Protein AF-A0A4U8S5H2-F1 (afdb_monomer_lite)

Radius of gyration: 23.51 Å; chains: 1; bounding box: 80×43×25 Å

Structure (mmCIF, N/CA/C/O backbone):
data_AF-A0A4U8S5H2-F1
#
_entry.id   AF-A0A4U8S5H2-F1
#
loop_
_atom_site.group_PDB
_atom_site.id
_atom_site.type_symbol
_atom_site.label_atom_id
_atom_site.label_alt_id
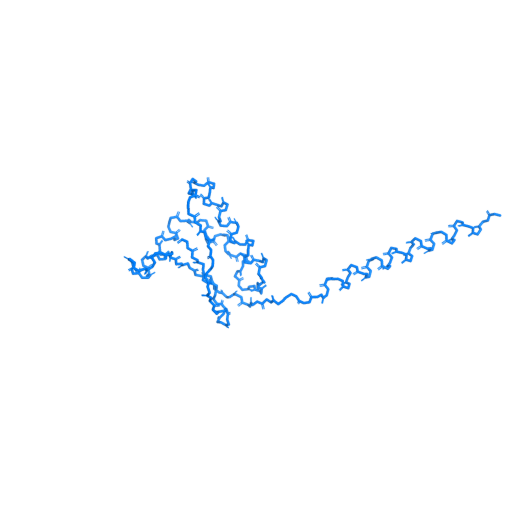_atom_site.label_comp_id
_atom_site.label_asym_id
_atom_site.label_entity_id
_atom_site.label_seq_id
_atom_site.pdbx_PDB_ins_code
_atom_site.Cartn_x
_atom_site.Cartn_y
_atom_site.Cartn_z
_atom_site.occupancy
_atom_site.B_iso_or_equiv
_atom_site.auth_seq_id
_atom_site.auth_comp_id
_atom_site.auth_asym_id
_atom_site.auth_atom_id
_atom_site.pdbx_PDB_model_num
ATOM 1 N N . MET A 1 1 ? -60.963 -24.762 -4.996 1.00 47.50 1 MET A N 1
ATOM 2 C CA . MET A 1 1 ? -60.028 -23.610 -4.959 1.00 47.50 1 MET A CA 1
ATOM 3 C C . MET A 1 1 ? -58.825 -23.954 -4.066 1.00 47.50 1 MET A C 1
ATOM 5 O O . MET A 1 1 ? -58.747 -23.471 -2.955 1.00 47.50 1 MET A O 1
ATOM 9 N N . PHE A 1 2 ? -57.905 -24.825 -4.501 1.00 50.78 2 PHE A N 1
ATOM 10 C CA . PHE A 1 2 ? -56.695 -25.163 -3.711 1.00 50.78 2 PHE A CA 1
ATOM 11 C C . PHE A 1 2 ? -55.391 -25.178 -4.537 1.00 50.78 2 PHE A C 1
ATOM 13 O O . PHE A 1 2 ? -54.307 -25.188 -3.971 1.00 50.78 2 PHE A O 1
ATOM 20 N N . TYR A 1 3 ? -55.469 -25.082 -5.871 1.00 52.12 3 TYR A N 1
ATOM 21 C CA . TYR A 1 3 ? -54.299 -25.185 -6.758 1.00 52.12 3 TYR A CA 1
ATOM 22 C C . TYR A 1 3 ? -53.532 -23.866 -6.986 1.00 52.12 3 TYR A C 1
ATOM 24 O O . TYR A 1 3 ? -52.331 -23.893 -7.235 1.00 52.12 3 TYR A O 1
ATOM 32 N N . LYS A 1 4 ? -54.173 -22.693 -6.846 1.00 54.91 4 LYS A N 1
ATOM 33 C CA . LYS A 1 4 ? -53.530 -21.389 -7.132 1.00 54.91 4 LYS A CA 1
ATOM 34 C C . LYS A 1 4 ? -52.443 -20.984 -6.124 1.00 54.91 4 LYS A C 1
ATOM 36 O O . LYS A 1 4 ? -51.480 -20.331 -6.508 1.00 54.91 4 LYS A O 1
ATOM 41 N N . GLY A 1 5 ? -52.580 -21.370 -4.852 1.00 54.03 5 GLY A N 1
ATOM 42 C CA . GLY A 1 5 ? -51.589 -21.053 -3.812 1.00 54.03 5 GLY A CA 1
ATOM 43 C C . GLY A 1 5 ? -50.310 -21.891 -3.916 1.00 54.03 5 GLY A C 1
ATOM 44 O O . GLY A 1 5 ? -49.219 -21.394 -3.650 1.00 54.03 5 GLY A O 1
ATOM 45 N N . PHE A 1 6 ? -50.435 -23.141 -4.371 1.00 55.41 6 PHE A N 1
ATOM 46 C CA . PHE A 1 6 ? -49.314 -24.071 -4.512 1.00 55.41 6 PHE A CA 1
ATOM 47 C C . PHE A 1 6 ? -48.398 -23.703 -5.692 1.00 55.41 6 PHE A C 1
ATOM 49 O O . PHE A 1 6 ? -47.178 -23.677 -5.542 1.00 55.41 6 PHE A O 1
ATOM 56 N N . GLU A 1 7 ? -48.966 -23.305 -6.836 1.00 59.81 7 GLU A N 1
ATOM 57 C CA . GLU A 1 7 ? -48.168 -22.838 -7.981 1.00 59.81 7 GLU A CA 1
ATOM 58 C C . GLU A 1 7 ? -47.396 -21.547 -7.693 1.00 59.81 7 GLU A C 1
ATOM 60 O O . GLU A 1 7 ? -46.264 -21.378 -8.150 1.00 59.81 7 GLU A O 1
ATOM 65 N N . HIS A 1 8 ? -47.989 -20.635 -6.920 1.00 62.69 8 HIS A N 1
ATOM 66 C CA . HIS A 1 8 ? -47.335 -19.383 -6.553 1.00 62.69 8 HIS A CA 1
ATOM 67 C C . HIS A 1 8 ? -46.121 -19.636 -5.648 1.00 62.69 8 HIS A C 1
ATOM 69 O O . HIS A 1 8 ? -45.072 -19.017 -5.825 1.00 62.69 8 HIS A O 1
ATOM 75 N N . PHE A 1 9 ? -46.232 -20.591 -4.721 1.00 61.81 9 PHE A N 1
ATOM 76 C CA . PHE A 1 9 ? -45.131 -20.978 -3.842 1.00 61.81 9 PHE A CA 1
ATOM 77 C C . PHE A 1 9 ? -43.974 -21.628 -4.620 1.00 61.81 9 PHE A C 1
ATOM 79 O O . PHE A 1 9 ? -42.808 -21.316 -4.375 1.00 61.81 9 PHE A O 1
ATOM 86 N N . ILE A 1 10 ? -44.283 -22.467 -5.616 1.00 68.81 10 ILE A N 1
ATOM 87 C CA . ILE A 1 10 ? -43.279 -23.096 -6.491 1.00 68.81 10 ILE A CA 1
ATOM 88 C C . ILE A 1 10 ? -42.563 -22.052 -7.356 1.00 68.81 10 ILE A C 1
ATOM 90 O O . ILE A 1 10 ? -41.334 -22.070 -7.430 1.00 68.81 10 ILE A O 1
ATOM 94 N N . LYS A 1 11 ? -43.299 -21.109 -7.962 1.00 72.38 11 LYS A N 1
ATOM 95 C CA . LYS A 1 11 ? -42.717 -20.044 -8.800 1.00 72.38 11 LYS A CA 1
ATOM 96 C C . LYS A 1 11 ? -41.768 -19.139 -8.020 1.00 72.38 11 LYS A C 1
ATOM 98 O O . LYS A 1 11 ? -40.681 -18.846 -8.510 1.00 72.38 11 LYS A O 1
ATOM 103 N N . VAL A 1 12 ? -42.135 -18.744 -6.799 1.00 73.75 12 VAL A N 1
ATOM 104 C CA . VAL A 1 12 ? -41.275 -17.914 -5.936 1.00 73.75 12 VAL A CA 1
ATOM 105 C C . VAL A 1 12 ? -40.003 -18.667 -5.550 1.00 73.75 12 VAL A C 1
ATOM 107 O O . VAL A 1 12 ? -38.913 -18.100 -5.597 1.00 73.75 12 VAL A O 1
ATOM 110 N N . LYS A 1 13 ? -40.113 -19.960 -5.230 1.00 76.25 13 LYS A N 1
ATOM 111 C CA . LYS A 1 13 ? -38.956 -20.784 -4.867 1.00 76.25 13 LYS A CA 1
ATOM 112 C C . LYS A 1 13 ? -38.001 -20.977 -6.051 1.00 76.25 13 LYS A C 1
ATOM 114 O O . LYS A 1 13 ? -36.795 -20.848 -5.874 1.00 76.25 13 LYS A O 1
ATOM 119 N N . PHE A 1 14 ? -38.528 -21.204 -7.255 1.00 78.19 14 PHE A N 1
ATOM 120 C CA . PHE A 1 14 ? -37.730 -21.262 -8.486 1.00 78.19 14 PHE A CA 1
ATOM 121 C C . PHE A 1 14 ? -37.059 -19.926 -8.813 1.00 78.19 14 PHE A C 1
ATOM 123 O O . PHE A 1 14 ? -35.887 -19.907 -9.174 1.00 78.19 14 PHE A O 1
ATOM 130 N N . PHE A 1 15 ? -37.771 -18.811 -8.641 1.00 80.00 15 PHE A N 1
ATOM 131 C CA . PHE A 1 15 ? -37.223 -17.476 -8.864 1.00 80.00 15 PHE A CA 1
ATOM 132 C C . PHE A 1 15 ? -36.089 -17.147 -7.882 1.00 80.00 15 PHE A C 1
ATOM 134 O O . PHE A 1 15 ? -35.043 -16.651 -8.291 1.00 80.00 15 PHE A O 1
ATOM 141 N N . LEU A 1 16 ? -36.250 -17.496 -6.601 1.00 78.50 16 LEU A N 1
ATOM 142 C CA . LEU A 1 16 ? -35.202 -17.345 -5.587 1.00 78.50 16 LEU A CA 1
ATOM 143 C C . LEU A 1 16 ? -33.986 -18.234 -5.872 1.00 78.50 16 LEU A C 1
ATOM 145 O O . LEU A 1 16 ? -32.856 -17.770 -5.752 1.00 78.50 16 LEU A O 1
ATOM 149 N N . LEU A 1 17 ? -34.197 -19.485 -6.288 1.00 81.38 17 LEU A N 1
ATOM 150 C CA . LEU A 1 17 ? -33.107 -20.384 -6.680 1.00 81.38 17 LEU A CA 1
ATOM 151 C C . LEU A 1 17 ? -32.350 -19.860 -7.907 1.00 81.38 17 LEU A C 1
ATOM 153 O O . LEU A 1 17 ? -31.123 -19.902 -7.930 1.00 81.38 17 LEU A O 1
ATOM 157 N N . TYR A 1 18 ? -33.067 -19.314 -8.890 1.00 81.75 18 TYR A N 1
ATOM 158 C CA . TYR A 1 18 ? -32.471 -18.697 -10.071 1.00 81.75 18 TYR A CA 1
ATOM 159 C C . TYR A 1 18 ? -31.654 -17.449 -9.713 1.00 81.75 18 TYR A C 1
ATOM 161 O O . TYR A 1 18 ? -30.533 -17.296 -10.188 1.00 81.75 18 TYR A O 1
ATOM 169 N N . LEU A 1 19 ? -32.164 -16.592 -8.820 1.00 77.44 19 LEU A N 1
ATOM 170 C CA . LEU A 1 19 ? -31.435 -15.426 -8.310 1.00 77.44 19 LEU A CA 1
ATOM 171 C C . LEU A 1 19 ? -30.170 -15.817 -7.536 1.00 77.44 19 LEU A C 1
ATOM 173 O O . LEU A 1 19 ? -29.121 -15.210 -7.740 1.00 77.44 19 LEU A O 1
ATOM 177 N N . LEU A 1 20 ? -30.242 -16.837 -6.677 1.00 74.50 20 LEU A N 1
ATOM 178 C CA . LEU A 1 20 ? -29.080 -17.340 -5.938 1.00 74.50 20 LEU A CA 1
ATOM 179 C C . LEU A 1 20 ? -28.017 -17.917 -6.884 1.00 74.50 20 LEU A C 1
ATOM 181 O O . LEU A 1 20 ? -26.838 -17.595 -6.743 1.00 74.50 20 LEU A O 1
ATOM 185 N N . ALA A 1 21 ? -28.427 -18.705 -7.881 1.00 72.38 21 ALA A N 1
ATOM 186 C CA . ALA A 1 21 ? -27.524 -19.237 -8.901 1.00 72.38 21 ALA A CA 1
ATOM 187 C C . ALA A 1 21 ? -26.905 -18.120 -9.762 1.00 72.38 21 ALA A C 1
ATOM 189 O O . ALA A 1 21 ? -25.715 -18.157 -10.072 1.00 72.38 21 ALA A O 1
ATOM 190 N N . TYR A 1 22 ? -27.685 -17.091 -10.100 1.00 70.88 22 TYR A N 1
ATOM 191 C CA . TYR A 1 22 ? -27.202 -15.926 -10.840 1.00 70.88 22 TYR A CA 1
ATOM 192 C C . TYR A 1 22 ? -26.158 -15.132 -10.039 1.00 70.88 22 TYR A C 1
ATOM 194 O O . TYR A 1 22 ? -25.117 -14.768 -10.582 1.00 70.88 22 TYR A O 1
ATOM 202 N N . MET A 1 23 ? -26.370 -14.933 -8.733 1.00 63.81 23 MET A N 1
ATOM 203 C CA . MET A 1 23 ? -25.380 -14.299 -7.849 1.00 63.81 23 MET A CA 1
ATOM 204 C C . MET A 1 23 ? -24.073 -15.102 -7.760 1.00 63.81 23 MET A C 1
ATOM 206 O O . MET A 1 23 ? -22.994 -14.511 -7.752 1.00 63.81 23 MET A O 1
ATOM 210 N N . GLN A 1 24 ? -24.150 -16.437 -7.742 1.00 61.16 24 GLN A N 1
ATOM 211 C CA . GLN A 1 24 ? -22.966 -17.304 -7.777 1.00 61.16 24 GLN A CA 1
ATOM 212 C C . GLN A 1 24 ? -22.216 -17.214 -9.117 1.00 61.16 24 GLN A C 1
ATOM 214 O O . GLN A 1 24 ? -20.988 -17.166 -9.127 1.00 61.16 24 GLN A O 1
ATOM 219 N N . LEU A 1 25 ? -22.936 -17.128 -10.240 1.00 58.69 25 LEU A N 1
ATOM 220 C CA . LEU A 1 25 ? -22.353 -16.959 -11.577 1.00 58.69 25 LEU A CA 1
ATOM 221 C C . LEU A 1 25 ? -21.647 -15.604 -11.753 1.00 58.69 25 LEU A C 1
ATOM 223 O O . LEU A 1 25 ? -20.586 -15.547 -12.371 1.00 58.69 25 LEU A O 1
ATOM 227 N N . VAL A 1 26 ? -22.186 -14.522 -11.181 1.00 60.09 26 VAL A N 1
ATOM 228 C CA . VAL A 1 26 ? -21.560 -13.186 -11.237 1.00 60.09 26 VAL A CA 1
ATOM 229 C C . VAL A 1 26 ? -20.250 -13.130 -10.435 1.00 60.09 26 VAL A C 1
ATOM 231 O O . VAL A 1 26 ? -19.317 -12.437 -10.840 1.00 60.09 26 VAL A O 1
ATOM 234 N N . ALA A 1 27 ? -20.133 -13.894 -9.345 1.00 56.19 27 ALA A N 1
ATOM 235 C CA . ALA A 1 27 ? -18.919 -13.955 -8.525 1.00 56.19 27 ALA A CA 1
ATOM 236 C C . ALA A 1 27 ? -17.758 -14.737 -9.176 1.00 56.19 27 ALA A C 1
ATOM 238 O O . ALA A 1 27 ? -16.611 -14.586 -8.764 1.00 56.19 27 ALA A O 1
ATOM 239 N N . ALA A 1 28 ? -18.028 -15.552 -10.201 1.00 55.16 28 ALA A N 1
ATOM 240 C CA . ALA A 1 28 ? -17.034 -16.414 -10.846 1.00 55.16 28 ALA A CA 1
ATOM 241 C C . ALA A 1 28 ? -16.203 -15.718 -11.944 1.00 55.16 28 ALA A C 1
ATOM 243 O O . ALA A 1 28 ? -15.415 -16.368 -12.633 1.00 55.16 28 ALA A O 1
ATOM 244 N N . LYS A 1 29 ? -16.346 -14.398 -12.130 1.00 57.00 29 LYS A N 1
ATOM 245 C CA . LYS A 1 29 ? -15.458 -13.633 -13.015 1.00 57.00 29 LYS A CA 1
ATOM 246 C C . LYS A 1 29 ? -14.117 -13.433 -12.306 1.00 57.00 29 LYS A C 1
ATOM 248 O O . LYS A 1 29 ? -14.005 -12.596 -11.416 1.00 57.00 29 LYS A O 1
ATOM 253 N N . SER A 1 30 ? -13.106 -14.209 -12.698 1.00 68.94 30 SER A N 1
ATOM 254 C CA . SER A 1 30 ? -11.747 -14.110 -12.155 1.00 68.94 30 SER A CA 1
ATOM 255 C C . SER A 1 30 ? -11.212 -12.686 -12.321 1.00 68.94 30 SER A C 1
ATOM 257 O O . SER A 1 30 ? -10.978 -12.235 -13.445 1.00 68.94 30 SER A O 1
ATOM 259 N N . ASN A 1 31 ? -11.035 -11.971 -11.214 1.00 83.44 31 ASN A N 1
ATOM 260 C CA . ASN A 1 31 ? -10.426 -10.650 -11.222 1.00 83.44 31 ASN A CA 1
ATOM 261 C C . ASN A 1 31 ? -8.901 -10.847 -11.170 1.00 83.44 31 ASN A C 1
ATOM 263 O O . ASN A 1 31 ? -8.428 -11.463 -10.213 1.00 83.44 31 ASN A O 1
ATOM 267 N N . PRO A 1 32 ? -8.127 -10.409 -12.181 1.00 90.88 32 PRO A N 1
ATOM 268 C CA . PRO A 1 32 ? -6.689 -10.648 -12.200 1.00 90.88 32 PRO A CA 1
ATOM 269 C C . PRO A 1 32 ? -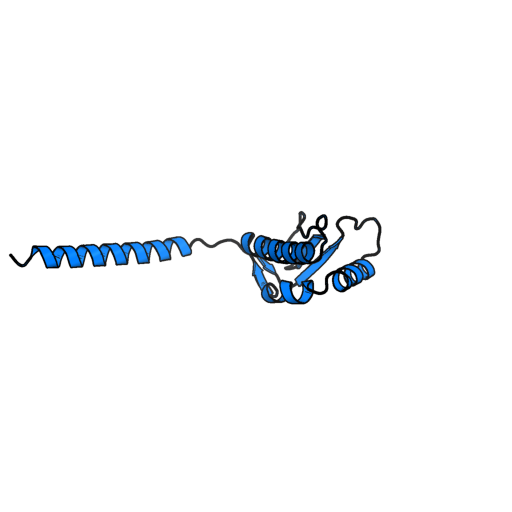6.022 -10.004 -10.978 1.00 90.88 32 PRO A C 1
ATOM 271 O O . PRO A 1 32 ? -6.334 -8.868 -10.613 1.00 90.88 32 PRO A O 1
ATOM 274 N N . CYS A 1 33 ? -5.108 -10.741 -10.351 1.00 95.19 33 CYS A N 1
ATOM 275 C CA . CYS A 1 33 ? -4.353 -10.308 -9.180 1.00 95.19 33 CYS A CA 1
ATOM 276 C C . CYS A 1 33 ? -2.886 -10.736 -9.296 1.00 95.19 33 CYS A C 1
ATOM 278 O O . CYS A 1 33 ? -2.559 -11.650 -10.057 1.00 95.19 33 CYS A O 1
ATOM 280 N N . PHE A 1 34 ? -2.017 -10.067 -8.539 1.00 96.12 34 PHE A N 1
ATOM 281 C CA . PHE A 1 34 ? -0.592 -10.380 -8.440 1.00 96.12 34 PHE A CA 1
ATOM 282 C C . PHE A 1 34 ? -0.236 -10.793 -7.008 1.00 96.12 34 PHE A C 1
ATOM 284 O O . PHE A 1 34 ? -0.719 -10.157 -6.068 1.00 96.12 34 PHE A O 1
ATOM 291 N N . PRO A 1 35 ? 0.590 -11.838 -6.814 1.00 97.56 35 PRO A N 1
ATOM 292 C CA . PRO A 1 35 ? 1.081 -12.200 -5.491 1.00 97.56 35 PRO A CA 1
ATOM 293 C C . PRO A 1 35 ? 2.037 -11.117 -4.986 1.00 97.56 35 PRO A C 1
ATOM 295 O O . PRO A 1 35 ? 3.067 -10.864 -5.601 1.00 97.56 35 PRO A O 1
ATOM 298 N N . ILE A 1 36 ? 1.699 -10.478 -3.869 1.00 98.12 36 ILE A N 1
ATOM 299 C CA . ILE A 1 36 ? 2.533 -9.464 -3.221 1.00 98.12 36 ILE A CA 1
ATOM 300 C C . ILE A 1 36 ? 3.210 -10.097 -2.011 1.00 98.12 36 ILE A C 1
ATOM 302 O O . ILE A 1 36 ? 2.552 -10.464 -1.039 1.00 98.12 36 ILE A O 1
ATOM 306 N N . HIS A 1 37 ? 4.529 -10.227 -2.064 1.00 97.88 37 HIS A N 1
ATOM 307 C CA . HIS A 1 37 ? 5.362 -10.765 -0.988 1.00 97.88 37 HIS A CA 1
ATOM 308 C C . HIS A 1 37 ? 5.892 -9.659 -0.082 1.00 97.88 37 HIS A C 1
ATOM 310 O O . HIS A 1 37 ? 5.951 -9.825 1.137 1.00 97.88 37 HIS A O 1
ATOM 316 N N . THR A 1 38 ? 6.248 -8.518 -0.671 1.00 97.50 38 THR A N 1
ATOM 317 C CA . THR A 1 38 ? 6.843 -7.384 0.034 1.00 97.50 38 THR A CA 1
ATOM 318 C C . THR A 1 38 ? 6.175 -6.076 -0.374 1.00 97.50 38 THR A C 1
ATOM 320 O O . THR A 1 38 ? 5.685 -5.919 -1.493 1.00 97.50 38 THR A O 1
ATOM 323 N N . ILE A 1 39 ? 6.140 -5.128 0.564 1.00 97.25 39 ILE A N 1
ATOM 324 C CA . ILE A 1 39 ? 5.677 -3.761 0.323 1.00 97.25 39 ILE A CA 1
ATOM 325 C C . ILE A 1 39 ? 6.794 -2.823 0.773 1.00 97.25 39 ILE A C 1
ATOM 327 O O . ILE A 1 39 ? 7.218 -2.882 1.928 1.00 97.25 39 ILE A O 1
ATOM 331 N N . SER A 1 40 ? 7.276 -1.984 -0.138 1.00 94.75 40 SER A N 1
ATOM 332 C CA . SER A 1 40 ? 8.339 -1.006 0.114 1.00 94.75 40 SER A CA 1
ATOM 333 C C . SER A 1 40 ? 7.822 0.420 -0.056 1.00 94.75 40 SER A C 1
ATOM 335 O O . SER A 1 40 ? 6.804 0.658 -0.712 1.00 94.75 40 SER A O 1
ATOM 337 N N . PHE A 1 41 ? 8.519 1.372 0.562 1.00 93.19 41 PHE A N 1
ATOM 338 C CA . PHE A 1 41 ? 8.171 2.787 0.515 1.00 93.19 41 PHE A CA 1
ATOM 339 C C . PHE A 1 41 ? 9.324 3.598 -0.056 1.00 93.19 41 PHE A C 1
ATOM 341 O O . PHE A 1 41 ? 10.483 3.273 0.177 1.00 93.19 41 PHE A O 1
ATOM 348 N N . ALA A 1 42 ? 8.990 4.641 -0.803 1.00 89.62 42 ALA A N 1
ATOM 349 C CA . ALA A 1 42 ? 9.935 5.632 -1.291 1.00 89.62 42 ALA A CA 1
ATOM 350 C C . ALA A 1 42 ? 9.271 7.013 -1.289 1.00 89.62 42 ALA A C 1
ATOM 352 O O . ALA A 1 42 ? 8.056 7.131 -1.421 1.00 89.62 42 ALA A O 1
ATOM 353 N N . SER A 1 43 ? 10.063 8.058 -1.173 1.00 86.50 43 SER A N 1
ATOM 354 C CA . SER A 1 43 ? 9.672 9.444 -1.343 1.00 86.50 43 SER A CA 1
ATOM 355 C C . SER A 1 43 ? 9.345 9.723 -2.806 1.00 86.50 43 SER A C 1
ATOM 357 O O . SER A 1 43 ? 9.942 9.167 -3.740 1.00 86.50 43 SER A O 1
ATOM 359 N N . LEU A 1 44 ? 8.394 10.622 -3.029 1.00 78.94 44 LEU A N 1
ATOM 360 C CA . LEU A 1 44 ? 8.165 11.212 -4.346 1.00 78.94 44 LEU A CA 1
ATOM 361 C C . LEU A 1 44 ? 9.371 12.037 -4.832 1.00 78.94 44 LEU A C 1
ATOM 363 O O . LEU A 1 44 ? 9.616 12.077 -6.039 1.00 78.94 44 LEU A O 1
ATOM 367 N N . ASP A 1 45 ? 10.161 12.591 -3.908 1.00 71.38 45 ASP A N 1
ATOM 368 C CA . ASP A 1 45 ? 11.295 13.489 -4.165 1.00 71.38 45 ASP A CA 1
ATOM 369 C C . ASP A 1 45 ? 12.661 12.777 -4.092 1.00 71.38 45 ASP A C 1
ATOM 371 O O . ASP A 1 45 ? 13.676 13.397 -3.768 1.00 71.38 45 ASP A O 1
ATOM 375 N N . SER A 1 46 ? 12.713 11.475 -4.413 1.00 63.53 46 SER A N 1
ATOM 376 C CA . SER A 1 46 ? 13.882 10.581 -4.245 1.00 63.53 46 SER A CA 1
ATOM 377 C C . SER A 1 46 ? 15.185 11.011 -4.955 1.00 63.53 46 SER A C 1
ATOM 379 O O . SER A 1 46 ? 16.162 10.270 -4.956 1.00 63.53 46 SER A O 1
ATOM 381 N N . TYR A 1 47 ? 15.216 12.169 -5.617 1.00 58.25 47 TYR A N 1
ATOM 382 C CA . TYR A 1 47 ? 16.435 12.783 -6.148 1.00 58.25 47 TYR A CA 1
ATOM 383 C C . TYR A 1 47 ? 17.283 13.480 -5.071 1.00 58.25 47 TYR A C 1
ATOM 385 O O . TYR A 1 47 ? 18.441 13.790 -5.341 1.00 58.25 47 TYR A O 1
ATOM 393 N N . LEU A 1 48 ? 16.728 13.752 -3.884 1.00 53.03 48 LEU A N 1
ATOM 394 C CA . LEU A 1 48 ? 17.374 14.589 -2.865 1.00 53.03 48 LEU A CA 1
ATOM 395 C C . LEU A 1 48 ? 18.008 13.818 -1.690 1.00 53.03 48 LEU A C 1
ATOM 397 O O . LEU A 1 48 ? 18.725 14.443 -0.911 1.00 53.03 48 LEU A O 1
ATOM 401 N N . TYR A 1 49 ? 17.803 12.499 -1.563 1.00 50.56 49 TYR A N 1
ATOM 402 C CA . TYR A 1 49 ? 18.268 11.708 -0.409 1.00 50.56 49 TYR A CA 1
ATOM 403 C C . TYR A 1 49 ? 18.771 10.301 -0.789 1.00 50.56 49 TYR A C 1
ATOM 405 O O . TYR A 1 49 ? 18.466 9.781 -1.861 1.00 50.56 49 TYR A O 1
ATOM 413 N N . HIS A 1 50 ? 19.588 9.698 0.087 1.00 55.41 50 HIS A N 1
ATOM 414 C CA . HIS A 1 50 ? 20.089 8.324 -0.043 1.00 55.41 50 HIS A CA 1
ATOM 415 C C . HIS A 1 50 ? 19.039 7.305 0.439 1.00 55.41 50 HIS A C 1
ATOM 417 O O . HIS A 1 50 ? 18.343 7.536 1.425 1.00 55.41 50 HIS A O 1
ATOM 423 N N . THR A 1 51 ? 18.938 6.166 -0.255 1.00 67.31 51 THR A N 1
ATOM 424 C CA . THR A 1 51 ? 17.752 5.288 -0.242 1.00 67.31 51 THR A CA 1
ATOM 425 C C . THR A 1 51 ? 17.414 4.658 1.105 1.00 67.31 51 THR A C 1
ATOM 427 O O . THR A 1 51 ? 16.238 4.481 1.407 1.00 67.31 51 THR A O 1
ATOM 430 N N . ASP A 1 52 ? 18.410 4.310 1.916 1.00 72.50 52 ASP A N 1
ATOM 431 C CA . ASP A 1 52 ? 18.169 3.516 3.129 1.00 72.50 52 ASP A CA 1
ATOM 432 C C . ASP A 1 52 ? 17.743 4.404 4.309 1.00 72.50 52 ASP A C 1
ATOM 434 O O . ASP A 1 52 ? 16.795 4.078 5.025 1.00 72.50 52 ASP A O 1
ATOM 438 N N . GLU A 1 53 ? 18.369 5.577 4.451 1.00 79.31 53 GLU A N 1
ATOM 439 C CA . GLU A 1 53 ? 17.987 6.595 5.442 1.00 79.31 53 GLU A CA 1
ATOM 440 C C . GLU A 1 53 ? 16.575 7.137 5.176 1.00 79.31 53 GLU A C 1
ATOM 442 O O . GLU A 1 53 ? 15.804 7.399 6.100 1.00 79.31 53 GLU A O 1
ATOM 447 N N . GLU A 1 54 ? 16.208 7.261 3.900 1.00 83.00 54 GLU A N 1
ATOM 448 C CA . GLU A 1 54 ? 14.884 7.708 3.472 1.00 83.00 54 GLU A CA 1
ATOM 449 C C . GLU A 1 54 ? 13.783 6.745 3.932 1.00 83.00 54 GLU A C 1
ATOM 451 O O . GLU A 1 54 ? 12.761 7.169 4.478 1.00 83.00 54 GLU A O 1
ATOM 456 N N . VAL A 1 55 ? 14.001 5.440 3.761 1.00 85.88 55 VAL A N 1
ATOM 457 C CA . VAL A 1 55 ? 13.042 4.413 4.181 1.00 85.88 55 VAL A CA 1
ATOM 458 C C . VAL A 1 55 ? 12.857 4.440 5.698 1.00 85.88 55 VAL A C 1
ATOM 460 O O . VAL A 1 55 ? 11.719 4.426 6.177 1.00 85.88 55 VAL A O 1
ATOM 463 N N . GLU A 1 56 ? 13.941 4.530 6.469 1.00 88.88 56 GLU A N 1
ATOM 464 C CA . GLU A 1 56 ? 13.865 4.618 7.932 1.00 88.88 56 GLU A CA 1
ATOM 465 C C . GLU A 1 56 ? 13.123 5.885 8.395 1.00 88.88 56 GLU A C 1
ATOM 467 O O . GLU A 1 56 ? 12.263 5.829 9.286 1.00 88.88 56 GLU A O 1
ATOM 472 N N . LEU A 1 57 ? 13.376 7.023 7.743 1.00 89.69 57 LEU A N 1
ATOM 473 C CA . LEU A 1 57 ? 12.673 8.273 8.021 1.00 89.69 57 LEU A CA 1
ATOM 474 C C . LEU A 1 57 ? 11.168 8.163 7.734 1.00 89.69 57 LEU A C 1
ATOM 476 O O . LEU A 1 57 ? 10.353 8.644 8.523 1.00 89.69 57 LEU A O 1
ATOM 480 N N . ILE A 1 58 ? 10.773 7.494 6.648 1.00 92.00 58 ILE A N 1
ATOM 481 C CA . ILE A 1 58 ? 9.358 7.256 6.329 1.00 92.00 58 ILE A CA 1
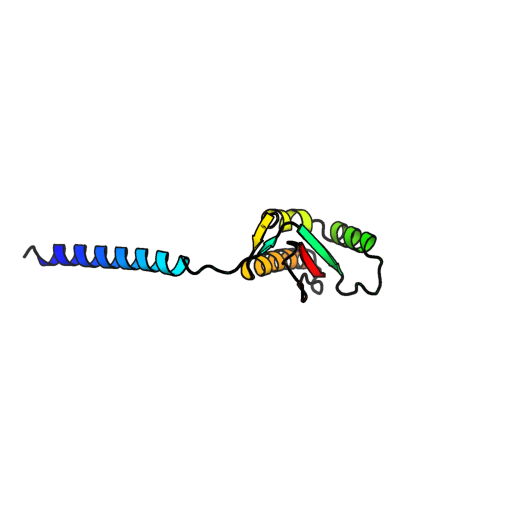ATOM 482 C C . ILE A 1 58 ? 8.693 6.429 7.435 1.00 92.00 58 ILE A C 1
ATOM 484 O O . ILE A 1 58 ? 7.632 6.812 7.936 1.00 92.00 58 ILE A O 1
ATOM 488 N N . TYR A 1 59 ? 9.308 5.319 7.853 1.00 93.12 59 TYR A N 1
ATOM 489 C CA . TYR A 1 59 ? 8.735 4.455 8.890 1.00 93.12 59 TYR A CA 1
ATOM 490 C C . TYR A 1 59 ? 8.676 5.129 10.266 1.00 93.12 59 TYR A C 1
ATOM 492 O O . TYR A 1 59 ? 7.708 4.916 11.000 1.00 93.12 59 TYR A O 1
ATOM 500 N N . SER A 1 60 ? 9.662 5.961 10.611 1.00 93.12 60 SER A N 1
ATOM 501 C CA . SER A 1 60 ? 9.651 6.730 11.863 1.00 93.12 60 SER A CA 1
ATOM 502 C C . SER A 1 60 ? 8.632 7.876 11.841 1.00 93.12 60 SER A C 1
ATOM 504 O O . SER A 1 60 ? 7.942 8.096 12.838 1.00 93.12 60 SER A O 1
ATOM 506 N N . THR A 1 61 ? 8.458 8.551 10.700 1.00 94.38 61 THR A N 1
ATOM 507 C CA . THR A 1 61 ? 7.451 9.614 10.513 1.00 94.38 61 THR A CA 1
ATOM 508 C C . THR A 1 61 ? 6.029 9.044 10.511 1.00 94.38 61 THR A C 1
ATOM 510 O O . THR A 1 61 ? 5.093 9.646 11.047 1.00 94.38 61 THR A O 1
ATOM 513 N N . PHE A 1 62 ? 5.850 7.849 9.943 1.00 95.75 62 PHE A N 1
ATOM 514 C CA . PHE A 1 62 ? 4.552 7.207 9.746 1.00 95.75 62 PHE A CA 1
ATOM 515 C C . PHE A 1 62 ? 4.497 5.801 10.377 1.00 95.75 62 PHE A C 1
ATOM 517 O O . PHE A 1 62 ? 4.318 4.799 9.680 1.00 95.75 62 PHE A O 1
ATOM 524 N N . PRO A 1 63 ? 4.536 5.687 11.719 1.00 95.19 63 PRO A N 1
ATOM 525 C CA . PRO A 1 63 ? 4.663 4.398 12.413 1.00 95.19 63 PRO A CA 1
ATOM 526 C C . PRO A 1 63 ? 3.469 3.447 12.214 1.00 95.19 63 PRO A C 1
ATOM 528 O O . PRO A 1 63 ? 3.561 2.247 12.466 1.00 95.19 63 PRO A O 1
ATOM 531 N N . PHE A 1 64 ? 2.330 3.963 11.741 1.00 96.00 64 PHE A N 1
ATOM 532 C CA . PHE A 1 64 ? 1.141 3.165 11.431 1.00 96.00 64 PHE A CA 1
ATOM 533 C C . PHE A 1 64 ? 1.294 2.303 10.169 1.00 96.00 64 PHE A C 1
ATOM 535 O O . PHE A 1 64 ? 0.491 1.394 9.971 1.00 96.00 64 PHE A O 1
ATOM 542 N N . ILE A 1 65 ? 2.282 2.574 9.307 1.00 96.75 65 ILE A N 1
ATOM 543 C CA . ILE A 1 65 ? 2.467 1.839 8.049 1.00 96.75 65 ILE A CA 1
ATOM 544 C C . ILE A 1 65 ? 2.554 0.337 8.323 1.00 96.75 65 ILE A C 1
ATOM 546 O O . ILE A 1 65 ? 1.775 -0.433 7.766 1.00 96.75 65 ILE A O 1
ATOM 550 N N . ASN A 1 66 ? 3.436 -0.066 9.243 1.00 95.00 66 ASN A N 1
ATOM 551 C CA . ASN A 1 66 ? 3.712 -1.471 9.549 1.00 95.00 66 ASN A CA 1
ATOM 552 C C . ASN A 1 66 ? 2.458 -2.260 9.940 1.00 95.00 66 ASN A C 1
ATOM 554 O O . ASN A 1 66 ? 2.299 -3.420 9.561 1.00 95.00 66 ASN A O 1
ATOM 558 N N . THR A 1 67 ? 1.542 -1.639 10.683 1.00 97.25 67 THR A N 1
ATOM 559 C CA . THR A 1 67 ? 0.305 -2.304 11.102 1.00 97.25 67 THR A CA 1
ATOM 560 C C . THR A 1 67 ? -0.719 -2.360 9.973 1.00 97.25 67 THR A C 1
ATOM 562 O O . THR A 1 67 ? -1.416 -3.365 9.845 1.00 97.25 67 THR A O 1
ATOM 565 N N . GLN A 1 68 ? -0.791 -1.327 9.128 1.00 98.06 68 GLN A N 1
ATOM 566 C CA . GLN A 1 68 ? -1.767 -1.244 8.040 1.00 98.06 68 GLN A CA 1
ATOM 567 C C . GLN A 1 68 ? -1.392 -2.076 6.807 1.00 98.06 68 GLN A C 1
ATOM 569 O O . GLN A 1 68 ? -2.297 -2.564 6.135 1.00 98.06 68 GLN A O 1
ATOM 574 N N . ILE A 1 69 ? -0.101 -2.286 6.520 1.00 97.69 69 ILE A N 1
ATOM 575 C CA . ILE A 1 69 ? 0.333 -3.121 5.384 1.00 97.69 69 ILE A CA 1
ATOM 576 C C . ILE A 1 69 ? 0.274 -4.619 5.687 1.00 97.69 69 ILE A C 1
ATOM 578 O O . ILE A 1 69 ? 0.125 -5.424 4.773 1.00 97.69 69 ILE A O 1
ATOM 582 N N . LYS A 1 70 ? 0.376 -5.011 6.963 1.00 97.56 70 LYS A N 1
ATOM 583 C CA . LYS A 1 70 ? 0.501 -6.415 7.377 1.00 97.56 70 LYS A CA 1
ATOM 584 C C . LYS A 1 70 ? -0.568 -7.351 6.785 1.00 97.56 70 LYS A C 1
ATOM 586 O O . LYS A 1 70 ? -0.188 -8.440 6.365 1.00 97.56 70 LYS A O 1
ATOM 591 N N . PRO A 1 71 ? -1.862 -6.974 6.701 1.00 97.62 71 PRO A N 1
ATOM 592 C CA . PRO A 1 71 ? -2.892 -7.830 6.104 1.00 97.62 71 PRO A CA 1
ATOM 593 C C . PRO A 1 71 ? -2.710 -8.094 4.603 1.00 97.62 71 PRO A C 1
ATOM 595 O O . PRO A 1 71 ? -3.317 -9.021 4.082 1.00 97.62 71 PRO A O 1
ATOM 598 N N . TYR A 1 72 ? -1.905 -7.283 3.917 1.00 97.56 72 TYR A N 1
ATOM 599 C CA . TYR A 1 72 ? -1.697 -7.335 2.471 1.00 97.56 72 TYR A CA 1
ATOM 600 C C . TYR A 1 72 ? -0.430 -8.106 2.071 1.00 97.56 72 TYR A C 1
ATOM 602 O O . TYR A 1 72 ? -0.226 -8.384 0.893 1.00 97.56 72 TYR A O 1
ATOM 610 N N . LEU A 1 73 ? 0.420 -8.472 3.037 1.00 97.19 73 LEU A N 1
ATOM 611 C CA . LEU A 1 73 ? 1.619 -9.267 2.780 1.00 97.19 73 LEU A CA 1
ATOM 612 C C . LEU A 1 73 ? 1.259 -10.727 2.491 1.00 97.19 73 LEU A C 1
ATOM 614 O O . LEU A 1 73 ? 0.430 -11.329 3.177 1.00 97.19 73 LEU A O 1
ATOM 618 N N . ASN A 1 74 ? 1.949 -11.311 1.513 1.00 96.94 74 ASN A N 1
ATOM 619 C CA . ASN A 1 74 ? 1.744 -12.675 1.025 1.00 96.94 74 ASN A CA 1
ATOM 620 C C . ASN A 1 74 ? 0.305 -12.941 0.548 1.00 96.94 74 ASN A C 1
ATOM 622 O O . ASN A 1 74 ? -0.215 -14.043 0.716 1.00 96.94 74 ASN A O 1
ATOM 626 N N . GLN A 1 75 ? -0.338 -11.928 -0.040 1.00 95.81 75 GLN A N 1
ATOM 627 C CA . GLN A 1 75 ? -1.683 -12.012 -0.613 1.00 95.81 75 GLN A CA 1
ATOM 628 C C . GLN A 1 75 ? -1.645 -11.829 -2.130 1.00 95.81 75 GLN A C 1
ATOM 630 O O . GLN A 1 75 ? -0.773 -11.143 -2.658 1.00 95.81 75 GLN A O 1
ATOM 635 N N . CYS A 1 76 ? -2.625 -12.396 -2.839 1.00 96.38 76 CYS A N 1
ATOM 636 C CA . CYS A 1 76 ? -2.868 -12.022 -4.231 1.00 96.38 76 CYS A CA 1
ATOM 637 C C . CYS A 1 76 ? -3.729 -10.758 -4.257 1.00 96.38 76 CYS A C 1
ATOM 639 O O . CYS A 1 76 ? -4.897 -10.810 -3.881 1.00 96.38 76 CYS A O 1
ATOM 641 N N . MET A 1 77 ? -3.155 -9.632 -4.679 1.00 97.06 77 MET A N 1
ATOM 642 C CA . MET A 1 77 ? -3.831 -8.335 -4.685 1.00 97.06 77 MET A CA 1
ATOM 643 C C . MET A 1 77 ? -4.244 -7.933 -6.096 1.00 97.06 77 MET A C 1
ATOM 645 O O . MET A 1 77 ? -3.454 -7.996 -7.041 1.00 97.06 77 MET A O 1
ATOM 649 N N . ASN A 1 78 ? -5.485 -7.486 -6.238 1.00 95.75 78 ASN A N 1
ATOM 650 C CA . ASN A 1 78 ? -5.965 -6.796 -7.429 1.00 95.75 78 ASN A CA 1
ATOM 651 C C . ASN A 1 78 ? -5.928 -5.263 -7.227 1.00 95.75 78 ASN A C 1
ATOM 653 O O . ASN A 1 78 ? -5.557 -4.747 -6.170 1.00 95.75 78 ASN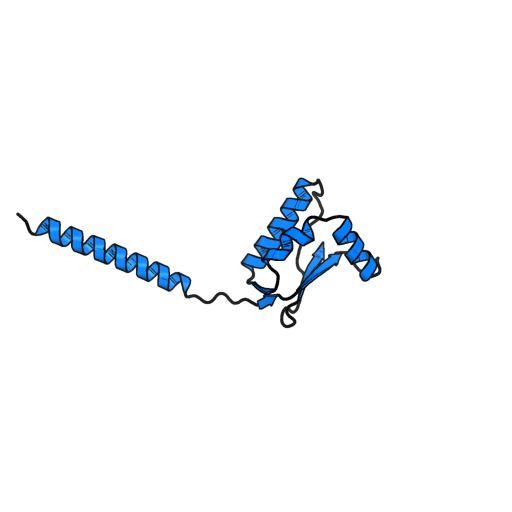 A O 1
ATOM 657 N N . ALA A 1 79 ? -6.332 -4.509 -8.252 1.00 94.38 79 ALA A N 1
ATOM 658 C CA . ALA A 1 79 ? -6.321 -3.044 -8.214 1.00 94.38 79 ALA A CA 1
ATOM 659 C C . ALA A 1 79 ? -7.193 -2.439 -7.093 1.00 94.38 79 ALA A C 1
ATOM 661 O O . ALA A 1 79 ? -6.853 -1.387 -6.542 1.00 94.38 79 ALA A O 1
ATOM 662 N N . GLN A 1 80 ? -8.301 -3.094 -6.737 1.00 95.81 80 GLN A N 1
ATOM 663 C CA . GLN A 1 80 ? -9.185 -2.645 -5.663 1.00 95.81 80 GLN A CA 1
ATOM 664 C C . GLN A 1 80 ? -8.531 -2.834 -4.292 1.00 95.81 80 GLN A C 1
ATOM 666 O O . GLN A 1 80 ? -8.649 -1.952 -3.438 1.00 95.81 80 GLN A O 1
ATOM 671 N N . ASP A 1 81 ? -7.805 -3.933 -4.089 1.00 97.19 81 ASP A N 1
ATOM 672 C CA . ASP A 1 81 ? -7.069 -4.187 -2.845 1.00 97.19 81 ASP A CA 1
ATOM 673 C C . ASP A 1 81 ? -5.979 -3.130 -2.636 1.00 97.19 81 ASP A C 1
ATOM 675 O O . ASP A 1 81 ? -5.892 -2.526 -1.566 1.00 97.19 81 ASP A O 1
ATOM 679 N N . ILE A 1 82 ? -5.211 -2.820 -3.691 1.00 97.25 82 ILE A N 1
ATOM 680 C CA . ILE A 1 82 ? -4.187 -1.762 -3.661 1.00 97.25 82 ILE A CA 1
ATOM 681 C C . ILE A 1 82 ? -4.830 -0.401 -3.365 1.00 97.25 82 ILE A C 1
ATOM 683 O O . ILE A 1 82 ? -4.359 0.335 -2.499 1.00 97.25 82 ILE A O 1
ATOM 687 N N . THR A 1 83 ? -5.941 -0.071 -4.029 1.00 97.62 83 THR A N 1
ATOM 688 C CA . THR A 1 83 ? -6.669 1.189 -3.794 1.00 97.62 83 THR A CA 1
ATOM 689 C C . THR A 1 83 ? -7.167 1.292 -2.349 1.00 97.62 83 THR A C 1
ATOM 691 O O . THR A 1 83 ? -7.109 2.362 -1.741 1.00 97.62 83 THR A O 1
ATOM 694 N N . THR A 1 84 ? -7.621 0.178 -1.775 1.00 98.31 84 THR A N 1
ATOM 695 C CA . THR A 1 84 ? -8.108 0.107 -0.391 1.00 98.31 84 THR A CA 1
ATOM 696 C C . THR A 1 84 ? -6.969 0.317 0.607 1.00 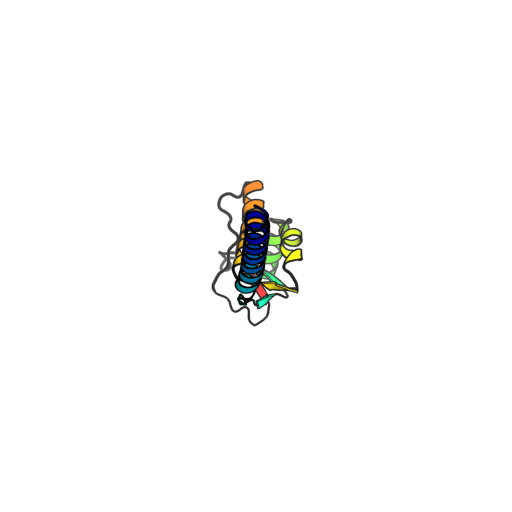98.31 84 THR A C 1
ATOM 698 O O . THR A 1 84 ? -7.116 1.114 1.539 1.00 98.31 84 THR A O 1
ATOM 701 N N . LEU A 1 85 ? -5.809 -0.309 0.377 1.00 98.38 85 LEU A N 1
ATOM 702 C CA . LEU A 1 85 ? -4.593 -0.071 1.155 1.00 98.38 85 LEU A CA 1
ATOM 703 C C . LEU A 1 85 ? -4.175 1.408 1.102 1.00 98.38 85 LEU A C 1
ATOM 705 O O . LEU A 1 85 ? -4.017 2.040 2.148 1.00 98.38 85 LEU A O 1
ATOM 709 N N . LEU A 1 86 ? -4.057 1.986 -0.098 1.00 98.38 86 LEU A N 1
ATOM 710 C CA . LEU A 1 86 ? -3.664 3.389 -0.274 1.00 98.38 86 LEU A CA 1
ATOM 711 C C . LEU A 1 86 ? -4.647 4.344 0.403 1.00 98.38 86 LEU A C 1
ATOM 713 O O . LEU A 1 86 ? -4.229 5.299 1.057 1.00 98.38 86 LEU A O 1
ATOM 717 N N . LYS A 1 87 ? -5.954 4.085 0.300 1.00 98.56 87 LYS A N 1
ATOM 718 C CA . LYS A 1 87 ? -6.968 4.875 1.005 1.00 98.56 87 LYS A CA 1
ATOM 719 C C . LYS A 1 87 ? -6.757 4.814 2.518 1.00 98.56 87 LYS A C 1
ATOM 721 O O . LYS A 1 87 ? -6.768 5.849 3.174 1.00 98.56 87 LYS A O 1
ATOM 726 N N . SER A 1 88 ? -6.531 3.621 3.064 1.00 98.50 88 SER A N 1
ATOM 727 C CA . SER A 1 88 ? -6.314 3.420 4.498 1.00 98.50 88 SER A CA 1
ATOM 728 C C . SER A 1 88 ? -5.076 4.164 5.020 1.00 98.50 88 SER A C 1
ATOM 730 O O . SER A 1 88 ? -5.124 4.739 6.110 1.00 98.50 88 SER A O 1
ATOM 732 N N . LEU A 1 89 ? -3.983 4.176 4.250 1.00 98.50 89 LEU A N 1
ATOM 733 C CA . LEU A 1 89 ? -2.767 4.932 4.574 1.00 98.50 89 LEU A CA 1
ATOM 734 C C . LEU A 1 89 ? -3.015 6.448 4.505 1.00 98.50 89 LEU A C 1
ATOM 736 O O . LEU A 1 89 ? -2.654 7.179 5.428 1.00 98.50 89 LEU A O 1
ATOM 740 N N . ASN A 1 90 ? -3.690 6.915 3.451 1.00 98.44 90 ASN A N 1
ATOM 741 C CA . ASN A 1 90 ? -4.028 8.328 3.266 1.00 98.44 90 ASN A CA 1
ATOM 742 C C . ASN A 1 90 ? -4.959 8.857 4.367 1.00 98.44 90 ASN A C 1
ATOM 744 O O . ASN A 1 90 ? -4.716 9.924 4.930 1.00 98.44 90 ASN A O 1
ATOM 748 N N . ASP A 1 91 ? -5.976 8.086 4.751 1.00 98.56 91 ASP A N 1
ATOM 749 C CA . ASP A 1 91 ? -6.853 8.436 5.869 1.00 98.56 91 ASP A CA 1
ATOM 750 C C . ASP A 1 91 ? -6.050 8.566 7.181 1.00 98.56 91 ASP A C 1
ATOM 752 O O . ASP A 1 91 ? -6.317 9.456 7.992 1.00 98.56 91 ASP A O 1
ATOM 756 N N . SER A 1 92 ? -5.043 7.710 7.395 1.00 98.44 92 SER A N 1
ATOM 757 C CA . SER A 1 92 ? -4.183 7.740 8.586 1.00 98.44 92 SER A CA 1
ATOM 758 C C . SER A 1 92 ? -3.295 8.978 8.682 1.00 98.44 92 SER A C 1
ATOM 760 O O . SER A 1 92 ? -3.093 9.461 9.802 1.00 98.44 92 SER A O 1
ATOM 762 N N . VAL A 1 93 ? -2.755 9.480 7.566 1.00 97.00 93 VAL A N 1
ATOM 763 C CA . VAL A 1 93 ? -1.947 10.717 7.562 1.00 97.00 93 VAL A CA 1
ATOM 764 C C . VAL A 1 93 ? -2.803 11.963 7.679 1.00 97.00 93 VAL A C 1
ATOM 766 O O . VAL A 1 93 ? -2.461 12.858 8.451 1.00 97.00 93 VAL A O 1
ATOM 769 N N . ILE A 1 94 ? -3.967 11.985 7.029 1.00 98.12 94 ILE A N 1
ATOM 770 C CA . ILE A 1 94 ? -4.921 13.092 7.147 1.00 98.12 94 ILE A CA 1
ATOM 771 C C . ILE A 1 94 ? -5.391 13.233 8.599 1.00 98.12 94 ILE A C 1
ATOM 773 O O . ILE A 1 94 ? -5.368 14.335 9.143 1.00 98.12 94 ILE A O 1
ATOM 777 N N . LYS A 1 95 ? -5.724 12.122 9.274 1.00 97.75 95 LYS A N 1
ATOM 778 C CA . LYS A 1 95 ? -6.090 12.117 10.706 1.00 97.75 95 LYS A CA 1
ATOM 779 C C . LYS A 1 95 ? -4.990 12.657 11.628 1.00 97.75 95 LYS A C 1
ATOM 781 O O . LYS A 1 95 ? -5.292 13.036 12.754 1.00 97.75 95 LYS A O 1
ATOM 786 N N . LYS A 1 96 ? -3.735 12.675 11.172 1.00 96.25 96 LYS A N 1
ATOM 787 C CA . LYS A 1 96 ? -2.576 13.214 11.900 1.00 96.25 96 LYS A CA 1
ATOM 788 C C . LYS A 1 96 ? -2.194 14.636 11.466 1.00 96.25 96 LYS A C 1
ATOM 790 O O . LYS A 1 96 ? -1.195 15.152 11.945 1.00 96.25 96 LYS A O 1
ATOM 795 N N . GLY A 1 97 ? -2.976 15.272 10.589 1.00 96.81 97 GLY A N 1
ATOM 796 C CA . GLY A 1 97 ? -2.779 16.663 10.162 1.00 96.81 97 GLY A CA 1
ATOM 797 C C . GLY A 1 97 ? -1.971 16.846 8.874 1.00 96.81 97 GLY A C 1
ATOM 798 O O . GLY A 1 97 ? -1.838 17.970 8.397 1.00 96.81 97 GLY A O 1
ATOM 799 N N . TYR A 1 98 ? -1.485 15.770 8.255 1.00 96.38 98 TYR A N 1
ATOM 800 C CA . TYR A 1 98 ? -0.741 15.834 6.995 1.00 96.38 98 TYR A CA 1
ATOM 801 C C . TYR A 1 98 ? -1.701 15.931 5.797 1.00 96.38 98 TYR A C 1
ATOM 803 O O . TYR A 1 98 ? -1.965 14.957 5.089 1.00 96.38 98 TYR A O 1
ATOM 811 N N . LEU A 1 99 ? -2.272 17.116 5.576 1.00 96.06 99 LEU A N 1
ATOM 812 C CA . LEU A 1 99 ? -3.293 17.327 4.542 1.00 96.06 99 LEU A CA 1
ATOM 813 C C . LEU A 1 99 ? -2.756 17.201 3.109 1.00 96.06 99 LEU A C 1
ATOM 815 O O . LEU A 1 99 ? -3.505 16.760 2.233 1.00 96.06 99 LEU A O 1
ATOM 819 N N . THR A 1 100 ? -1.491 17.562 2.880 1.00 94.88 100 THR A N 1
ATOM 820 C CA . THR A 1 100 ? -0.835 17.583 1.559 1.00 94.88 100 THR A CA 1
ATOM 821 C C . THR A 1 100 ? 0.007 16.339 1.261 1.00 94.88 100 THR A C 1
ATOM 823 O O . THR A 1 100 ? 0.359 16.124 0.107 1.00 94.88 100 THR A O 1
ATOM 826 N N . THR A 1 101 ? 0.287 15.493 2.256 1.00 94.31 101 THR A N 1
ATOM 827 C CA . THR A 1 101 ? 0.986 14.209 2.069 1.00 94.31 101 THR A CA 1
ATOM 828 C C . THR A 1 101 ? 0.057 13.174 1.442 1.00 94.31 101 THR A C 1
ATOM 830 O O . THR A 1 101 ? -1.117 13.073 1.828 1.00 94.31 101 THR A O 1
ATOM 833 N N . ARG A 1 102 ? 0.558 12.381 0.486 1.00 95.56 102 ARG A N 1
ATOM 834 C CA . ARG A 1 102 ? -0.231 11.342 -0.188 1.00 95.56 102 ARG A CA 1
ATOM 835 C C . ARG A 1 102 ? 0.583 10.085 -0.461 1.00 95.56 102 ARG A C 1
ATOM 837 O O . ARG A 1 102 ? 1.557 10.129 -1.192 1.00 95.56 102 ARG A O 1
ATOM 844 N N . PHE A 1 103 ? 0.079 8.950 0.013 1.00 96.88 103 PHE A N 1
ATOM 845 C CA . PHE A 1 103 ? 0.531 7.639 -0.438 1.00 96.88 103 PHE A CA 1
ATOM 846 C C . PHE A 1 103 ? -0.101 7.310 -1.790 1.00 96.88 103 PHE A C 1
ATOM 848 O O . PHE A 1 103 ? -1.329 7.331 -1.933 1.00 96.88 103 PHE A O 1
ATOM 855 N N . GLY A 1 104 ? 0.729 6.969 -2.767 1.00 96.00 104 GLY A N 1
ATOM 856 C CA . GLY A 1 104 ? 0.321 6.624 -4.122 1.00 96.00 104 GLY A CA 1
ATOM 857 C C . GLY A 1 104 ? 1.204 5.547 -4.741 1.00 96.00 104 GLY A C 1
ATOM 858 O O . GLY A 1 104 ? 2.132 5.033 -4.122 1.00 96.00 104 GLY A O 1
ATOM 859 N N . ILE A 1 105 ? 0.913 5.199 -5.990 1.00 93.69 105 ILE A N 1
ATOM 860 C CA . ILE A 1 105 ? 1.710 4.252 -6.773 1.00 93.69 105 ILE A CA 1
ATOM 861 C C . ILE A 1 105 ? 2.078 4.877 -8.116 1.00 93.69 105 ILE A C 1
ATOM 863 O O . ILE A 1 105 ? 1.262 5.541 -8.753 1.00 93.69 105 ILE A O 1
ATOM 867 N N . GLY A 1 106 ? 3.322 4.672 -8.542 1.00 91.12 106 GLY A N 1
ATOM 868 C CA . GLY A 1 106 ? 3.765 4.973 -9.902 1.00 91.12 106 GLY A CA 1
ATOM 869 C C . GLY A 1 106 ? 3.722 3.732 -10.794 1.00 91.12 106 GLY A C 1
ATOM 870 O O . GLY A 1 106 ? 3.398 2.633 -10.335 1.00 91.12 106 GLY A O 1
ATOM 871 N N . LYS A 1 107 ? 4.113 3.898 -12.064 1.00 93.12 107 LYS A N 1
ATOM 872 C CA . LYS A 1 107 ? 4.377 2.769 -12.967 1.00 93.12 107 LYS A CA 1
ATOM 873 C C . LYS A 1 107 ? 5.430 1.852 -12.337 1.00 93.12 107 LYS A C 1
ATOM 875 O O . LYS A 1 107 ? 6.514 2.314 -11.991 1.00 93.12 107 LYS A O 1
ATOM 880 N N . GLN A 1 108 ? 5.105 0.571 -12.222 1.00 93.62 108 GLN A N 1
ATOM 881 C CA . GLN A 1 108 ? 5.975 -0.467 -11.678 1.00 93.62 108 GLN A CA 1
ATOM 882 C C . GLN A 1 108 ? 5.630 -1.816 -12.308 1.00 93.62 108 GLN A C 1
ATOM 884 O O . GLN A 1 108 ? 4.544 -1.978 -12.868 1.00 93.62 108 GLN A O 1
ATOM 889 N N . ASP A 1 109 ? 6.562 -2.756 -12.220 1.00 94.31 109 ASP A N 1
ATOM 890 C CA . ASP A 1 109 ? 6.336 -4.155 -12.557 1.00 94.31 109 ASP A CA 1
ATOM 891 C C . ASP A 1 109 ? 6.145 -4.945 -11.256 1.00 94.31 109 ASP A C 1
ATOM 893 O O . ASP A 1 109 ? 7.022 -4.927 -10.397 1.00 94.31 109 ASP A O 1
ATOM 897 N N . LEU A 1 110 ? 4.991 -5.600 -11.111 1.00 96.38 110 LEU A N 1
ATOM 898 C CA . LEU A 1 110 ? 4.647 -6.413 -9.938 1.00 96.38 110 LEU A CA 1
ATOM 899 C C . LEU A 1 110 ? 5.042 -7.888 -10.109 1.00 96.38 110 LEU A C 1
ATOM 901 O O . LEU A 1 110 ? 4.769 -8.695 -9.223 1.00 96.38 110 LEU A O 1
ATOM 905 N N . SER A 1 111 ? 5.662 -8.268 -11.233 1.00 95.00 111 SER A N 1
ATOM 906 C CA . SER A 1 111 ? 6.059 -9.655 -11.516 1.00 95.00 111 SER A CA 1
ATOM 907 C C . SER A 1 111 ? 7.044 -10.231 -10.491 1.00 95.00 111 SER A C 1
ATOM 909 O O . SER A 1 111 ? 7.088 -11.444 -10.298 1.00 95.00 111 SER A O 1
ATOM 911 N N . THR A 1 112 ? 7.784 -9.367 -9.792 1.00 94.94 112 THR A N 1
ATOM 912 C CA . THR A 1 112 ? 8.709 -9.723 -8.706 1.00 94.94 112 THR A CA 1
ATOM 913 C C . THR A 1 112 ? 8.013 -9.959 -7.362 1.00 94.94 112 THR A C 1
ATOM 915 O O . THR A 1 112 ? 8.641 -10.442 -6.422 1.00 94.94 112 THR A O 1
ATOM 918 N N . GLY A 1 113 ? 6.731 -9.603 -7.253 1.00 96.81 113 GLY A N 1
ATOM 919 C CA . GLY A 1 113 ? 5.959 -9.636 -6.014 1.00 96.81 113 GLY A CA 1
ATOM 920 C C . GLY A 1 113 ? 6.288 -8.519 -5.021 1.00 96.81 113 GLY A C 1
ATOM 921 O O . GLY A 1 113 ? 5.888 -8.608 -3.860 1.00 96.81 113 GLY A O 1
ATOM 922 N N . GLU A 1 114 ? 6.989 -7.466 -5.450 1.00 97.19 114 GLU A N 1
ATOM 923 C CA . GLU A 1 114 ? 7.189 -6.246 -4.662 1.00 97.19 114 GLU A CA 1
ATOM 924 C C . GLU A 1 114 ? 6.186 -5.166 -5.087 1.00 97.19 114 GLU A C 1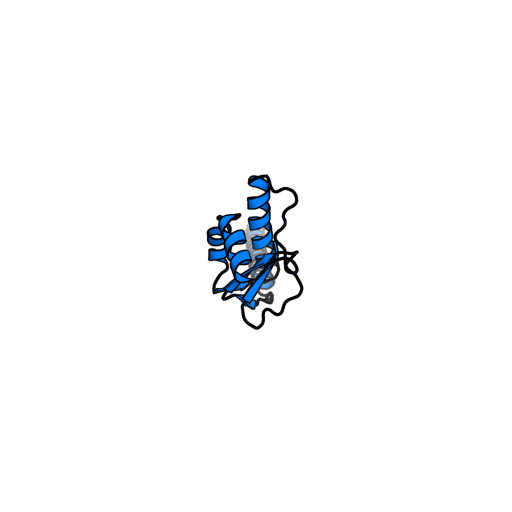
ATOM 926 O O . GLU A 1 114 ? 6.145 -4.767 -6.251 1.00 97.19 114 GLU A O 1
ATOM 931 N N . LEU A 1 115 ? 5.413 -4.644 -4.131 1.00 97.44 115 LEU A N 1
ATOM 932 C CA . LEU A 1 115 ? 4.607 -3.439 -4.318 1.00 97.44 115 LEU A CA 1
ATOM 933 C C . LEU A 1 115 ? 5.344 -2.230 -3.732 1.00 97.44 115 LEU A C 1
ATOM 935 O O . LEU A 1 115 ? 5.485 -2.107 -2.515 1.00 97.44 115 LEU A O 1
ATOM 939 N N . LYS A 1 116 ? 5.752 -1.297 -4.591 1.00 95.81 116 LYS A N 1
ATOM 940 C CA . LYS A 1 116 ? 6.395 -0.044 -4.183 1.00 95.81 116 LYS A CA 1
ATOM 941 C C . LYS A 1 116 ? 5.372 1.082 -4.084 1.00 95.81 116 LYS A C 1
ATOM 943 O O . LYS A 1 116 ? 4.758 1.469 -5.086 1.00 95.81 116 LYS A O 1
ATOM 948 N N . ILE A 1 117 ? 5.211 1.622 -2.882 1.00 95.88 117 ILE A N 1
ATOM 949 C CA . ILE A 1 117 ? 4.339 2.759 -2.584 1.00 95.88 117 ILE A CA 1
ATOM 950 C C . ILE A 1 117 ? 5.199 4.015 -2.463 1.00 95.88 117 ILE A C 1
ATOM 952 O O . ILE A 1 117 ? 6.255 4.001 -1.839 1.00 95.88 117 ILE A O 1
ATOM 956 N N . LYS A 1 118 ? 4.745 5.112 -3.067 1.00 93.25 118 LYS A N 1
ATOM 957 C CA . LYS A 1 118 ? 5.385 6.419 -2.929 1.00 93.25 118 LYS A CA 1
ATOM 958 C C . LYS A 1 118 ? 4.629 7.295 -1.939 1.00 93.25 118 LYS A C 1
ATOM 960 O O . LYS A 1 118 ? 3.402 7.206 -1.914 1.00 93.25 118 LYS A O 1
ATOM 965 N N . VAL A 1 119 ? 5.332 8.113 -1.161 1.00 91.44 119 VAL A N 1
ATOM 966 C CA . VAL A 1 119 ? 4.767 9.071 -0.193 1.00 91.44 119 VAL A CA 1
ATOM 967 C C . VAL A 1 119 ? 5.338 10.469 -0.377 1.00 91.44 119 VAL A C 1
ATOM 969 O O . VAL A 1 119 ? 6.511 10.564 -0.802 1.00 91.44 119 VAL A O 1
#

InterPro domains:
  IPR013686 Polypeptide-transport-associated, ShlB-type [PF08479] (66-119)

Foldseek 3Di:
DPPPVVVVVVVVVVVVVVVVVVVVVVVPPDQQFFFAAEEFEDEPPNVPDDGPVRRVVVCVVQVCLVVLCVVVHRDGDHPVNVVVSQVVSQVSVVVVVNPPDGWDADDDDCNVNYHYIYD

pLDDT: mean 85.23, std 15.51, range [47.5, 98.56]

Sequence (119 aa):
MFYKGFEHFIKVKFFLLYLLAYMQLVAAKSNPCFPIHTISFASLDSYLYHTDEEVELIYSTFPFINTQIKPYLNQCMNAQDITTLLKSLNDSVIKKGYLTTRFGIGKQDLSTGELKIKV

Secondary structure (DSSP, 8-state):
--HHHHHHHHHHHHHHHHHHHHHHHHHTS----EEE-EEEEE-TTTTSS-HHHHHHHHHHH-TTHHHHHGGGTTEEE-HHHHHHHHHHHHHHHHTTT-SS---B--S---TTSEEEEE-

Organism: NCBI:txid50960